Protein AF-A0A1Y4U5W5-F1 (afdb_monomer_lite)

Sequence (84 aa):
MLTREEITEIVQYCKEHGASYKSRLKEIGIPERRFYESKRRYAEAQASERESGEFLQLVRGNDSFPGLVLTNRKAGKGRKSGYR

Secondary structure (DSSP, 8-state):
---HHHHHHHHHHHHHH---HHHHHHHHT--HHHHHHHHHHHHHHHHHHHTTS---------S-PPP----------PPPP---

Structure (mmCIF, N/CA/C/O backbone):
data_AF-A0A1Y4U5W5-F1
#
_entry.id   AF-A0A1Y4U5W5-F1
#
loop_
_atom_site.group_PDB
_atom_site.id
_atom_site.type_symbol
_atom_site.label_atom_id
_atom_site.label_alt_id
_atom_site.label_comp_id
_atom_site.label_asym_id
_atom_site.label_entity_id
_atom_site.label_seq_id
_atom_site.pdbx_PDB_ins_code
_atom_site.Cartn_x
_atom_site.Cartn_y
_atom_site.Cartn_z
_atom_site.occupancy
_atom_site.B_iso_or_equiv
_atom_site.auth_seq_id
_atom_site.auth_comp_id
_atom_site.auth_asym_id
_atom_site.auth_atom_id
_atom_site.pdbx_PDB_model_num
ATOM 1 N N . MET A 1 1 ? 2.068 9.066 -6.953 1.00 79.50 1 MET A N 1
ATOM 2 C CA . MET A 1 1 ? 2.292 7.689 -6.458 1.00 79.50 1 MET A CA 1
ATOM 3 C C . MET A 1 1 ? 2.651 7.799 -4.994 1.00 79.50 1 MET A C 1
ATOM 5 O O . MET A 1 1 ? 3.237 8.815 -4.653 1.00 79.50 1 MET A O 1
ATOM 9 N N . LEU A 1 2 ? 2.299 6.817 -4.165 1.00 88.44 2 LEU A N 1
ATOM 10 C CA . LEU A 1 2 ? 2.763 6.800 -2.774 1.00 88.44 2 LEU A CA 1
ATOM 11 C C . LEU A 1 2 ? 4.280 6.606 -2.737 1.00 88.44 2 LEU A C 1
ATOM 13 O O . LEU A 1 2 ? 4.818 5.869 -3.574 1.00 88.44 2 LEU A O 1
ATOM 17 N N . THR A 1 3 ? 4.943 7.275 -1.802 1.00 91.44 3 THR A N 1
ATOM 18 C CA . THR A 1 3 ? 6.383 7.162 -1.576 1.00 91.44 3 THR A CA 1
ATOM 19 C C . THR A 1 3 ? 6.716 5.864 -0.843 1.00 91.44 3 THR A C 1
ATOM 21 O O . THR A 1 3 ? 5.852 5.179 -0.289 1.00 91.44 3 THR A O 1
ATOM 24 N N . ARG A 1 4 ? 8.000 5.494 -0.854 1.00 88.06 4 ARG A N 1
ATOM 25 C CA . ARG A 1 4 ? 8.488 4.315 -0.128 1.00 88.06 4 ARG A CA 1
ATOM 26 C C . ARG A 1 4 ? 8.192 4.424 1.368 1.00 88.06 4 ARG A C 1
ATOM 28 O O . ARG A 1 4 ? 7.737 3.446 1.952 1.00 88.06 4 ARG A O 1
ATOM 35 N N . GLU A 1 5 ? 8.423 5.604 1.935 1.00 91.25 5 GLU A N 1
ATOM 36 C CA . GLU A 1 5 ? 8.217 5.915 3.351 1.00 91.25 5 GLU A CA 1
ATOM 37 C C . GLU A 1 5 ? 6.750 5.719 3.741 1.00 91.25 5 GLU A C 1
ATOM 39 O O . GLU A 1 5 ? 6.456 4.917 4.626 1.00 91.25 5 GLU A O 1
ATOM 44 N N . GLU A 1 6 ? 5.824 6.302 2.976 1.00 92.50 6 GLU A N 1
ATOM 45 C CA . GLU A 1 6 ? 4.382 6.154 3.206 1.00 92.50 6 GLU A CA 1
ATOM 46 C C . GLU A 1 6 ? 3.941 4.681 3.164 1.00 92.50 6 GLU A C 1
ATOM 48 O O . GLU A 1 6 ? 3.176 4.216 4.011 1.00 92.50 6 GLU A O 1
ATOM 53 N N . ILE A 1 7 ? 4.440 3.902 2.194 1.00 91.94 7 ILE A N 1
ATOM 54 C CA . ILE A 1 7 ? 4.119 2.469 2.098 1.00 91.94 7 ILE A CA 1
ATOM 55 C C . ILE A 1 7 ? 4.653 1.721 3.322 1.00 91.94 7 ILE A C 1
ATOM 57 O O . ILE A 1 7 ? 3.943 0.873 3.871 1.00 91.94 7 ILE A O 1
ATOM 61 N N . THR A 1 8 ? 5.886 2.006 3.750 1.00 93.25 8 THR A N 1
ATOM 62 C CA . THR A 1 8 ? 6.485 1.357 4.922 1.00 93.25 8 THR A CA 1
ATOM 63 C C . THR A 1 8 ? 5.763 1.715 6.211 1.00 93.25 8 THR A C 1
ATOM 65 O O . THR A 1 8 ? 5.497 0.815 7.003 1.00 93.25 8 THR A O 1
ATOM 68 N N . GLU A 1 9 ? 5.358 2.971 6.388 1.00 95.31 9 GLU A N 1
ATOM 69 C CA . GLU A 1 9 ? 4.586 3.424 7.544 1.00 95.31 9 GLU A CA 1
ATOM 70 C C . GLU A 1 9 ? 3.227 2.729 7.620 1.00 95.31 9 GLU A C 1
ATOM 72 O O . GLU A 1 9 ? 2.857 2.200 8.667 1.00 95.31 9 GLU A O 1
ATOM 77 N N . ILE A 1 10 ? 2.498 2.640 6.501 1.00 94.38 10 ILE A N 1
ATOM 78 C CA . ILE A 1 10 ? 1.208 1.935 6.451 1.00 94.38 10 ILE A CA 1
ATOM 79 C C . ILE A 1 10 ? 1.395 0.449 6.784 1.00 94.38 10 ILE A C 1
ATOM 81 O O . ILE A 1 10 ? 0.590 -0.136 7.515 1.00 94.38 10 ILE A O 1
ATOM 85 N N . VAL A 1 11 ? 2.453 -0.178 6.258 1.00 93.62 11 VAL A N 1
ATOM 86 C CA . VAL A 1 11 ? 2.770 -1.585 6.539 1.00 93.62 11 VAL A CA 1
ATOM 87 C C . VAL A 1 11 ? 3.122 -1.807 8.000 1.00 93.62 11 VAL A C 1
ATOM 89 O O . VAL A 1 11 ? 2.611 -2.758 8.597 1.00 93.62 11 VAL A O 1
ATOM 92 N N . GLN A 1 12 ? 3.940 -0.933 8.572 1.00 96.06 12 GLN A N 1
ATOM 93 C CA . GLN A 1 12 ? 4.356 -1.014 9.961 1.00 96.06 12 GLN A CA 1
ATOM 94 C C . GLN A 1 12 ? 3.171 -0.789 10.904 1.00 96.06 12 GLN A C 1
ATOM 96 O O . GLN A 1 12 ? 2.945 -1.603 11.794 1.00 96.06 12 GLN A O 1
ATOM 101 N N . TYR A 1 13 ? 2.334 0.214 10.632 1.00 96.50 13 TYR A N 1
ATOM 102 C CA . TYR A 1 13 ? 1.128 0.487 11.411 1.00 96.50 13 TYR A CA 1
ATOM 103 C C . TYR A 1 13 ? 0.188 -0.723 11.461 1.00 96.50 13 TYR A C 1
ATOM 105 O O . TYR A 1 13 ? -0.267 -1.130 12.528 1.00 96.50 13 TYR A O 1
ATOM 113 N N . CYS A 1 14 ? -0.081 -1.347 10.309 1.00 94.62 14 CYS A N 1
ATOM 114 C CA . CYS A 1 14 ? -0.950 -2.526 10.259 1.00 94.62 14 CYS A CA 1
ATOM 115 C C . CYS A 1 14 ? -0.361 -3.708 11.044 1.00 94.62 14 CYS A C 1
ATOM 117 O O . CYS A 1 14 ? -1.106 -4.496 11.624 1.00 94.62 14 CYS A O 1
ATOM 119 N N . LYS A 1 15 ? 0.972 -3.822 11.089 1.00 95.12 15 LYS A N 1
ATOM 120 C CA . LYS A 1 15 ? 1.678 -4.858 11.846 1.00 95.12 15 LYS A CA 1
ATOM 121 C C . LYS A 1 15 ? 1.625 -4.613 13.357 1.00 95.12 15 LYS A C 1
ATOM 123 O O . LYS A 1 15 ? 1.413 -5.563 14.101 1.00 95.12 15 LYS A O 1
ATOM 128 N N . GLU A 1 16 ? 1.813 -3.374 13.800 1.00 97.06 16 GLU A N 1
ATOM 129 C CA . GLU A 1 16 ? 1.829 -3.001 15.223 1.00 97.06 16 GLU A CA 1
ATOM 130 C C . GLU A 1 16 ? 0.432 -3.003 15.841 1.00 97.06 16 GLU A C 1
ATOM 132 O O . GLU A 1 16 ? 0.234 -3.525 16.935 1.00 97.06 16 GLU A O 1
ATOM 137 N N . HIS A 1 17 ? -0.552 -2.470 15.119 1.00 94.56 17 HIS A N 1
ATOM 138 C CA . HIS A 1 17 ? -1.922 -2.342 15.612 1.00 94.56 17 HIS A CA 1
ATOM 139 C C . HIS A 1 17 ? -2.814 -3.540 15.262 1.00 94.56 17 HIS A C 1
ATOM 141 O O . HIS A 1 17 ? -3.982 -3.564 15.643 1.00 94.56 17 HIS A O 1
ATOM 147 N N . GLY A 1 18 ? -2.310 -4.515 14.495 1.00 93.50 18 GLY A N 1
ATOM 148 C CA . GLY A 1 18 ? -3.120 -5.624 13.974 1.00 93.50 18 GLY A CA 1
ATOM 149 C C . GLY A 1 18 ? -4.266 -5.160 13.064 1.00 93.50 18 GLY A C 1
ATOM 150 O O . GLY A 1 18 ? -5.246 -5.881 12.874 1.00 93.50 18 GLY A O 1
ATOM 151 N N . ALA A 1 19 ? -4.171 -3.941 12.527 1.00 93.62 19 ALA A N 1
ATOM 152 C CA . ALA A 1 19 ? -5.195 -3.346 11.688 1.00 93.62 19 ALA A CA 1
ATOM 153 C C . ALA A 1 19 ? -5.147 -3.932 10.273 1.00 93.62 19 ALA A C 1
ATOM 155 O O . ALA A 1 19 ? -4.085 -4.239 9.728 1.00 93.62 19 ALA A O 1
ATOM 156 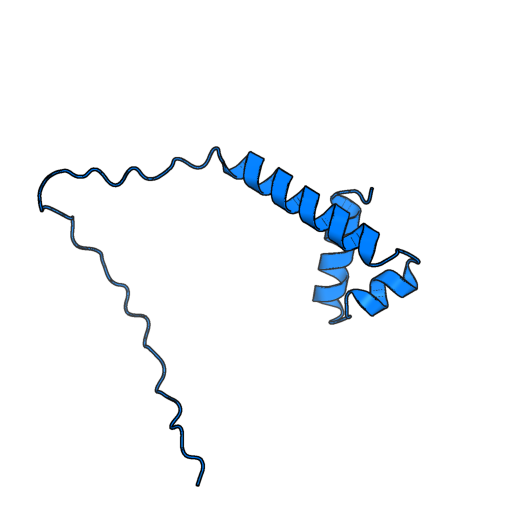N N . SER A 1 20 ? -6.313 -4.044 9.636 1.00 94.25 20 SER A N 1
ATOM 157 C CA . SER A 1 20 ? -6.352 -4.396 8.219 1.00 94.25 20 SER A CA 1
ATOM 158 C C . SER A 1 20 ? -5.863 -3.218 7.371 1.00 94.25 20 SER A C 1
ATOM 160 O O . SER A 1 20 ? -6.189 -2.061 7.655 1.00 94.25 20 SER A O 1
ATOM 162 N N . TYR A 1 21 ? -5.155 -3.512 6.275 1.00 94.00 21 TYR A N 1
ATOM 163 C CA . TYR A 1 21 ? -4.751 -2.491 5.300 1.00 94.00 21 TYR A CA 1
ATOM 164 C C . TYR A 1 21 ? -5.939 -1.660 4.827 1.00 94.00 21 TYR A C 1
ATOM 166 O O . TYR A 1 21 ? -5.847 -0.445 4.712 1.00 94.00 21 TYR A O 1
ATOM 174 N N . LYS A 1 22 ? -7.083 -2.310 4.615 1.00 93.81 22 LYS A N 1
ATOM 175 C CA . LYS A 1 22 ? -8.305 -1.662 4.153 1.00 93.81 22 LYS A CA 1
ATOM 176 C C . LYS A 1 22 ? -8.813 -0.609 5.139 1.00 93.81 22 LYS A C 1
ATOM 178 O O . LYS A 1 22 ? -9.154 0.495 4.725 1.00 93.81 22 LYS A O 1
ATOM 183 N N . SER A 1 23 ? -8.828 -0.935 6.432 1.00 95.19 23 SER A N 1
ATOM 184 C CA . SER A 1 23 ? -9.239 -0.011 7.496 1.00 95.19 23 SER A CA 1
ATOM 185 C C . SER A 1 23 ? -8.329 1.214 7.527 1.00 95.19 23 SER A C 1
ATOM 187 O O . SER A 1 23 ? -8.806 2.342 7.436 1.00 95.19 23 SER A O 1
ATOM 189 N N . ARG A 1 24 ? -7.012 0.985 7.548 1.00 95.19 24 ARG A N 1
ATOM 190 C CA . ARG A 1 24 ? -6.018 2.057 7.634 1.00 95.19 24 ARG A CA 1
ATOM 191 C C . ARG A 1 24 ? -6.016 2.962 6.402 1.00 95.19 24 ARG A C 1
ATOM 193 O O . ARG A 1 24 ?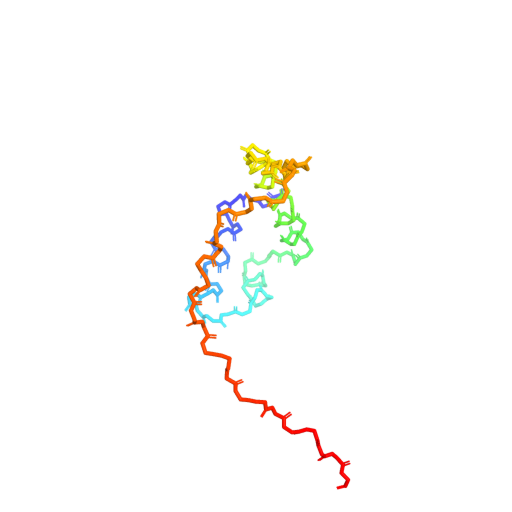 -5.943 4.179 6.524 1.00 95.19 24 ARG A O 1
ATOM 200 N N . LEU A 1 25 ? -6.138 2.385 5.209 1.00 95.62 25 LEU A N 1
ATOM 201 C CA . LEU A 1 25 ? -6.216 3.152 3.965 1.00 95.62 25 LEU A CA 1
ATOM 202 C C . LEU A 1 25 ? -7.479 4.019 3.914 1.00 95.62 25 LEU A C 1
ATOM 204 O O . LEU A 1 25 ? -7.413 5.158 3.458 1.00 95.62 25 LEU A O 1
ATOM 208 N N . LYS A 1 26 ? -8.604 3.517 4.441 1.00 95.25 26 LYS A N 1
ATOM 209 C CA . LYS A 1 26 ? -9.849 4.285 4.556 1.00 95.25 26 LYS A CA 1
ATOM 210 C C . LYS A 1 26 ? -9.713 5.467 5.520 1.00 95.25 26 LYS A C 1
ATOM 212 O O . LYS A 1 26 ? -10.218 6.536 5.203 1.00 95.25 26 LYS A O 1
ATOM 217 N N . GLU A 1 27 ? -9.025 5.292 6.649 1.00 93.88 27 GLU A N 1
ATOM 218 C CA . GLU A 1 27 ? -8.752 6.372 7.615 1.00 93.88 27 GLU A CA 1
ATOM 219 C C . GLU A 1 27 ? -7.915 7.501 7.008 1.00 93.88 27 GLU A C 1
ATOM 221 O O . GLU A 1 27 ? -8.214 8.671 7.220 1.00 93.88 27 GLU A O 1
ATOM 226 N N . ILE A 1 28 ? -6.887 7.154 6.228 1.00 92.62 28 ILE A N 1
ATOM 227 C CA . ILE A 1 28 ? -5.989 8.131 5.589 1.00 92.62 28 ILE A CA 1
ATOM 228 C C . ILE A 1 28 ? -6.609 8.697 4.290 1.00 92.62 28 ILE A C 1
ATOM 230 O O . ILE A 1 28 ? -6.111 9.660 3.715 1.00 92.62 28 ILE A O 1
ATOM 234 N N . GLY A 1 29 ? -7.712 8.118 3.801 1.00 94.62 29 GLY A N 1
ATOM 235 C CA . GLY A 1 29 ? -8.367 8.537 2.557 1.00 94.62 29 GLY A CA 1
ATOM 236 C C . GLY A 1 29 ? -7.626 8.103 1.287 1.00 94.62 29 GLY A C 1
ATOM 237 O O . GLY A 1 29 ? -7.810 8.689 0.220 1.00 94.62 29 GLY A O 1
ATOM 238 N N . ILE A 1 30 ? -6.786 7.070 1.376 1.00 93.44 30 ILE A N 1
ATOM 239 C CA . ILE A 1 30 ? -6.022 6.544 0.244 1.00 93.44 30 ILE A CA 1
ATOM 240 C C . ILE A 1 30 ? -6.826 5.430 -0.443 1.00 93.44 30 ILE A C 1
ATOM 242 O O . ILE A 1 30 ? -7.197 4.447 0.201 1.00 93.44 30 ILE A O 1
ATOM 246 N N . PRO A 1 31 ? -7.051 5.503 -1.768 1.00 94.62 31 PRO A N 1
ATOM 247 C CA . PRO A 1 31 ? -7.668 4.408 -2.505 1.00 94.62 31 PRO A CA 1
ATOM 248 C C . PRO A 1 31 ? -6.798 3.145 -2.490 1.00 94.62 31 PRO A C 1
ATOM 250 O O . PRO A 1 31 ? -5.611 3.198 -2.819 1.00 94.62 31 PRO A O 1
ATOM 253 N N . GLU A 1 32 ? -7.411 1.989 -2.228 1.00 93.50 32 GLU A N 1
ATOM 254 C CA . GLU A 1 32 ? -6.725 0.686 -2.195 1.00 93.50 32 GLU A CA 1
ATOM 255 C C . GLU A 1 32 ? -5.926 0.410 -3.474 1.00 93.50 32 GLU A C 1
ATOM 257 O O . GLU A 1 32 ? -4.769 -0.005 -3.407 1.00 93.50 32 GLU A O 1
ATOM 262 N N . ARG A 1 33 ? -6.509 0.711 -4.646 1.00 92.88 33 ARG A N 1
ATOM 263 C CA . ARG A 1 33 ? -5.848 0.519 -5.947 1.00 92.88 33 ARG A CA 1
ATOM 264 C C . ARG A 1 33 ? -4.493 1.233 -5.997 1.00 92.88 33 ARG A C 1
ATOM 266 O O . ARG A 1 33 ? -3.500 0.604 -6.345 1.00 92.88 33 ARG A O 1
ATOM 273 N N . ARG A 1 34 ? -4.436 2.499 -5.562 1.00 93.44 34 ARG A N 1
ATOM 274 C CA . ARG A 1 34 ? -3.198 3.294 -5.564 1.00 93.44 34 ARG A CA 1
ATOM 275 C C . ARG A 1 34 ? -2.137 2.707 -4.637 1.00 93.44 34 ARG A C 1
ATOM 277 O O . ARG A 1 34 ? -0.965 2.683 -5.001 1.00 93.44 34 ARG A O 1
ATOM 284 N N . PHE A 1 35 ? -2.543 2.215 -3.466 1.00 94.56 35 PHE A N 1
ATOM 285 C CA . PHE A 1 35 ? -1.631 1.567 -2.524 1.00 94.56 35 PHE A CA 1
ATOM 286 C C . PHE A 1 35 ? -1.005 0.302 -3.110 1.00 94.56 35 PHE A C 1
ATOM 288 O O . PHE A 1 35 ? 0.217 0.162 -3.095 1.00 94.56 35 PHE A O 1
ATOM 295 N N . TYR A 1 36 ? -1.811 -0.597 -3.678 1.00 93.69 36 TYR A N 1
ATOM 296 C CA . TYR A 1 36 ? -1.290 -1.838 -4.251 1.00 93.69 36 TYR A CA 1
ATOM 297 C C . TYR A 1 36 ? -0.451 -1.607 -5.514 1.00 93.69 36 TYR A C 1
ATOM 299 O O . TYR A 1 36 ? 0.569 -2.275 -5.684 1.00 93.69 36 TYR A O 1
ATOM 307 N N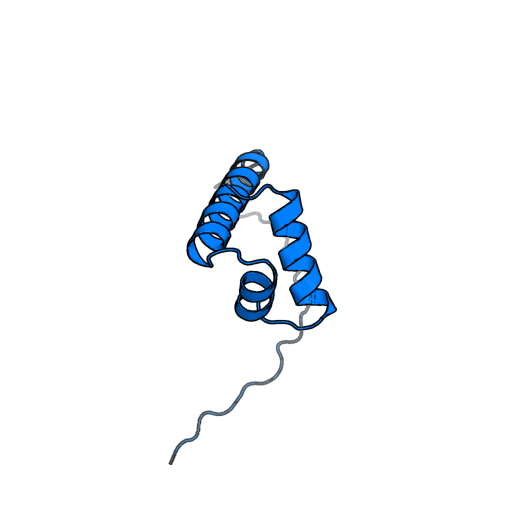 . GLU A 1 37 ? -0.811 -0.635 -6.356 1.00 93.19 37 GLU A N 1
ATOM 308 C CA . GLU A 1 37 ? 0.007 -0.231 -7.508 1.00 93.19 37 GLU A CA 1
ATOM 309 C C . GLU A 1 37 ? 1.386 0.279 -7.072 1.00 93.19 37 GLU A C 1
ATOM 311 O O . GLU A 1 37 ? 2.411 -0.168 -7.589 1.00 93.19 37 GLU A O 1
ATOM 316 N N . SER A 1 38 ? 1.429 1.176 -6.084 1.00 92.19 38 SER A N 1
ATOM 317 C CA . SER A 1 38 ? 2.684 1.697 -5.540 1.00 92.19 38 SER A CA 1
ATOM 318 C C . SER A 1 38 ? 3.504 0.616 -4.827 1.00 92.19 38 SER A C 1
ATOM 320 O O . SER A 1 38 ? 4.713 0.526 -5.038 1.00 92.19 38 SER A O 1
ATOM 322 N N . LYS A 1 39 ? 2.862 -0.264 -4.049 1.00 90.00 39 LYS A N 1
ATOM 323 C CA . LYS A 1 39 ? 3.525 -1.388 -3.370 1.00 90.00 39 LYS A CA 1
ATOM 324 C C . LYS A 1 39 ? 4.148 -2.375 -4.359 1.00 90.00 39 LYS A C 1
ATOM 326 O O . LYS A 1 39 ? 5.239 -2.881 -4.108 1.00 90.00 39 LYS A O 1
ATOM 331 N N . ARG A 1 40 ? 3.483 -2.632 -5.491 1.00 89.75 40 ARG A N 1
ATOM 332 C CA . ARG A 1 40 ? 4.021 -3.474 -6.565 1.00 89.75 40 ARG A CA 1
ATOM 333 C C . ARG A 1 40 ? 5.281 -2.861 -7.177 1.00 89.75 40 ARG A C 1
ATOM 335 O O . ARG A 1 40 ? 6.292 -3.547 -7.259 1.00 89.75 40 ARG A O 1
ATOM 342 N N . ARG A 1 41 ? 5.248 -1.576 -7.546 1.00 87.38 41 ARG A N 1
ATOM 343 C CA . ARG A 1 41 ? 6.432 -0.893 -8.100 1.00 87.38 41 ARG A CA 1
ATOM 344 C C . ARG A 1 41 ? 7.595 -0.847 -7.115 1.00 87.38 41 ARG A C 1
ATOM 346 O O . ARG A 1 41 ? 8.743 -0.977 -7.517 1.00 87.38 41 ARG A O 1
ATOM 353 N N . TYR A 1 42 ? 7.301 -0.710 -5.822 1.00 84.81 42 TYR A N 1
ATOM 354 C CA . TYR A 1 42 ? 8.319 -0.821 -4.784 1.00 84.81 42 TYR A CA 1
ATOM 355 C C . TYR A 1 42 ? 8.982 -2.207 -4.771 1.00 84.81 42 TYR A C 1
ATOM 357 O O . TYR A 1 42 ? 10.203 -2.299 -4.684 1.00 84.81 42 TYR A O 1
ATOM 365 N N . ALA A 1 43 ? 8.197 -3.281 -4.888 1.00 83.19 43 ALA A N 1
ATOM 366 C CA . ALA A 1 43 ? 8.737 -4.636 -4.953 1.00 83.19 43 ALA A CA 1
ATOM 367 C C . ALA A 1 43 ? 9.585 -4.867 -6.216 1.00 83.19 43 ALA A C 1
ATOM 369 O O . ALA A 1 43 ? 10.628 -5.503 -6.122 1.00 83.19 43 ALA A O 1
ATOM 370 N N . GLU A 1 44 ? 9.177 -4.318 -7.363 1.00 81.06 44 GLU A N 1
ATOM 371 C CA . GLU A 1 44 ? 9.956 -4.355 -8.611 1.00 81.06 44 GLU A CA 1
ATOM 372 C C . GLU A 1 44 ? 11.292 -3.604 -8.459 1.00 81.06 44 GLU A C 1
ATOM 374 O O . GLU A 1 44 ? 12.333 -4.155 -8.799 1.00 81.06 44 GLU A O 1
ATOM 379 N N . ALA A 1 45 ? 11.292 -2.411 -7.852 1.00 75.81 45 ALA A N 1
ATOM 380 C CA . ALA A 1 45 ? 12.518 -1.655 -7.575 1.00 75.81 45 ALA A CA 1
ATOM 381 C C . ALA A 1 45 ? 13.458 -2.390 -6.598 1.00 75.81 45 ALA A C 1
ATOM 383 O O . ALA A 1 45 ? 14.667 -2.439 -6.803 1.00 75.81 45 ALA A O 1
ATOM 384 N N . GLN A 1 46 ? 12.906 -3.020 -5.555 1.00 69.94 46 GLN A N 1
ATOM 385 C CA . GLN A 1 46 ? 13.681 -3.859 -4.634 1.00 69.94 46 GLN A CA 1
ATOM 386 C C . GLN A 1 46 ? 14.226 -5.124 -5.305 1.00 69.94 46 GLN A C 1
ATOM 388 O O . GLN A 1 46 ? 15.308 -5.586 -4.952 1.00 69.94 46 GLN A O 1
ATOM 393 N N . ALA A 1 47 ? 13.481 -5.706 -6.246 1.00 64.62 47 ALA A N 1
ATOM 394 C CA . ALA A 1 47 ? 13.936 -6.854 -7.016 1.00 64.62 47 ALA A CA 1
ATOM 395 C C . ALA A 1 47 ? 15.079 -6.462 -7.958 1.00 64.62 47 ALA A C 1
ATOM 397 O O . ALA A 1 47 ? 16.085 -7.158 -7.961 1.00 64.62 47 ALA A O 1
ATOM 398 N N . SER A 1 48 ? 14.985 -5.324 -8.654 1.00 61.09 48 SER A N 1
ATOM 399 C CA . SER A 1 48 ? 16.083 -4.819 -9.488 1.00 61.09 48 SER A CA 1
ATOM 400 C C . SER A 1 48 ? 17.325 -4.444 -8.672 1.00 61.09 48 SER A C 1
ATOM 402 O O . SER A 1 48 ? 18.439 -4.684 -9.117 1.00 61.09 48 SER A O 1
ATOM 404 N N . GLU A 1 49 ? 17.161 -3.913 -7.452 1.00 60.06 49 GLU A N 1
ATOM 405 C CA . GLU A 1 49 ? 18.290 -3.663 -6.535 1.00 60.06 49 GLU A CA 1
ATOM 406 C C . GLU A 1 49 ? 18.926 -4.965 -6.019 1.00 60.06 49 GLU A C 1
ATOM 408 O O . GLU A 1 49 ? 20.118 -5.000 -5.736 1.00 60.06 49 GLU A O 1
ATOM 413 N N . ARG A 1 50 ? 18.145 -6.046 -5.888 1.00 54.88 50 ARG A N 1
ATOM 414 C CA . ARG A 1 50 ? 18.630 -7.376 -5.475 1.00 54.88 50 ARG A CA 1
ATOM 415 C C . ARG A 1 50 ? 19.089 -8.260 -6.627 1.00 54.88 50 ARG A C 1
ATOM 417 O O . ARG A 1 50 ? 19.673 -9.304 -6.360 1.00 54.88 50 ARG A O 1
ATOM 424 N N . GLU A 1 51 ? 18.837 -7.883 -7.875 1.00 55.38 51 GLU A N 1
ATOM 425 C CA . GLU A 1 51 ? 19.286 -8.622 -9.061 1.00 55.38 51 GLU A CA 1
ATOM 426 C C . GLU A 1 51 ? 20.816 -8.552 -9.236 1.00 55.38 51 GLU A C 1
ATOM 428 O O . GLU A 1 51 ? 21.396 -9.359 -9.952 1.00 55.38 51 GLU A O 1
ATOM 433 N N . SER A 1 52 ? 21.504 -7.700 -8.465 1.00 54.75 52 SER A N 1
ATOM 434 C CA . SER A 1 52 ? 22.945 -7.822 -8.198 1.00 54.75 52 SER A CA 1
ATOM 435 C C . SER A 1 52 ? 23.290 -8.938 -7.193 1.00 54.75 52 SER A C 1
ATOM 437 O O . SER A 1 52 ? 24.355 -8.919 -6.578 1.00 54.75 52 SER A O 1
ATOM 439 N N . GLY A 1 53 ? 22.376 -9.873 -6.939 1.00 60.00 53 GLY A N 1
ATOM 440 C CA . GLY A 1 53 ? 22.643 -11.103 -6.214 1.00 60.00 53 GLY A CA 1
ATOM 441 C C . GLY A 1 53 ? 23.285 -12.091 -7.171 1.00 60.00 53 GLY A C 1
ATOM 442 O O . GLY A 1 53 ? 22.641 -12.530 -8.121 1.00 60.00 53 GLY A O 1
ATOM 443 N N . GLU A 1 54 ? 24.553 -12.417 -6.926 1.00 64.62 54 GLU A N 1
ATOM 444 C CA . GLU A 1 54 ? 25.304 -13.422 -7.674 1.00 64.62 54 GLU A CA 1
ATOM 445 C C . GLU A 1 54 ? 24.448 -14.679 -7.851 1.00 64.62 54 GLU A C 1
ATOM 447 O O . GLU A 1 54 ? 24.128 -15.392 -6.895 1.00 64.62 54 GLU A O 1
ATOM 452 N N . PHE A 1 55 ? 24.026 -14.932 -9.089 1.00 70.75 55 PHE A N 1
ATOM 453 C CA . PHE A 1 55 ? 23.345 -16.168 -9.415 1.00 70.75 55 PHE A CA 1
ATOM 454 C C . PHE A 1 55 ? 24.330 -17.300 -9.131 1.00 70.75 55 PHE A C 1
ATOM 456 O O . PHE A 1 55 ? 25.374 -17.387 -9.781 1.00 70.75 55 PHE A O 1
ATOM 463 N N . LEU A 1 56 ? 24.020 -18.150 -8.147 1.00 70.94 56 LEU A N 1
ATOM 464 C CA . LEU A 1 56 ? 24.819 -19.337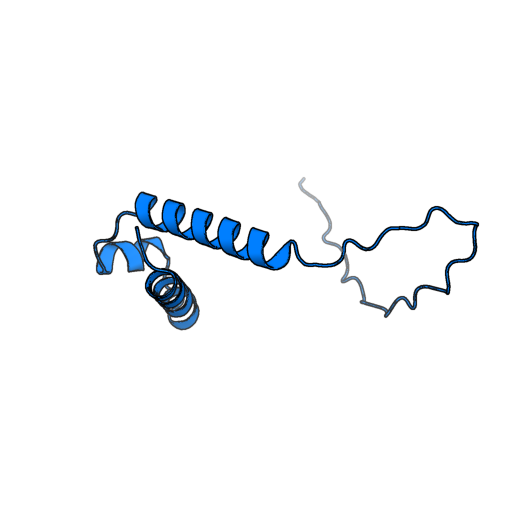 -7.873 1.00 70.94 56 LEU A CA 1
ATOM 465 C C . LEU A 1 56 ? 24.742 -20.241 -9.100 1.00 70.94 56 LEU A C 1
ATOM 467 O O . LEU A 1 56 ? 23.780 -20.982 -9.303 1.00 70.94 56 LEU A O 1
ATOM 471 N N . GLN A 1 57 ? 25.763 -20.142 -9.944 1.00 67.19 57 GLN A N 1
ATOM 472 C CA . GLN A 1 57 ? 25.937 -21.010 -11.087 1.00 67.19 57 GLN A CA 1
ATOM 473 C C . GLN A 1 57 ? 26.145 -22.422 -10.537 1.00 67.19 57 GLN A C 1
ATOM 475 O O . GLN A 1 57 ? 27.179 -22.734 -9.948 1.00 67.19 57 GLN A O 1
ATOM 480 N N . LEU A 1 58 ? 25.134 -23.276 -10.686 1.00 68.38 58 LEU A N 1
ATOM 481 C CA . LEU A 1 58 ? 25.279 -24.702 -10.431 1.00 68.38 58 LEU A CA 1
ATOM 482 C C . LEU A 1 58 ? 26.200 -25.247 -11.522 1.00 68.38 58 LEU A C 1
ATOM 484 O O . LEU A 1 58 ? 25.760 -25.554 -12.629 1.00 68.38 58 LEU A O 1
ATOM 488 N N . VAL A 1 59 ? 27.4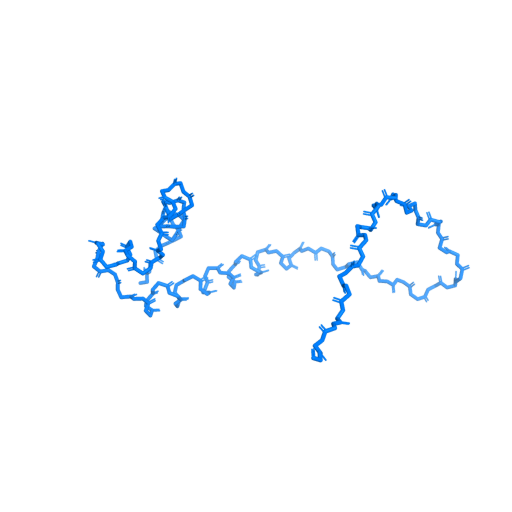99 -25.290 -11.231 1.00 67.25 59 VAL A N 1
ATOM 489 C CA . VAL A 1 59 ? 28.496 -25.875 -12.123 1.00 67.25 59 VAL A CA 1
ATOM 490 C C . VAL A 1 59 ? 28.086 -27.326 -12.371 1.00 67.25 59 VAL A C 1
ATOM 492 O O . VAL A 1 59 ? 28.082 -28.148 -11.456 1.00 67.25 59 VAL A O 1
ATOM 495 N N . ARG A 1 60 ? 27.730 -27.658 -13.618 1.00 63.50 60 ARG A N 1
ATOM 496 C CA . ARG A 1 60 ? 27.562 -29.046 -14.067 1.00 63.50 60 ARG A CA 1
ATOM 497 C C . ARG A 1 60 ? 28.957 -29.651 -14.234 1.00 63.50 60 ARG A C 1
ATOM 499 O O . ARG A 1 60 ? 29.448 -29.792 -15.347 1.00 63.50 60 ARG A O 1
ATOM 506 N N . GLY A 1 61 ? 29.616 -29.921 -13.114 1.00 60.66 61 GLY A N 1
ATOM 507 C CA . GLY A 1 61 ? 30.966 -30.466 -13.053 1.00 60.66 61 GLY A CA 1
ATOM 508 C C . GLY A 1 61 ? 31.011 -31.621 -12.068 1.00 60.66 61 GLY A C 1
ATOM 509 O O . GLY A 1 61 ? 31.076 -31.394 -10.869 1.00 60.66 61 GLY A O 1
ATOM 510 N N . ASN A 1 62 ? 30.940 -32.831 -12.622 1.00 57.34 62 ASN A N 1
ATOM 511 C CA . ASN A 1 62 ? 31.365 -34.123 -12.081 1.00 57.34 62 ASN A CA 1
ATOM 512 C C . ASN A 1 62 ? 31.135 -34.364 -10.575 1.00 57.34 62 ASN A C 1
ATOM 514 O O . ASN A 1 62 ? 31.980 -34.019 -9.760 1.00 57.34 62 ASN A O 1
ATOM 518 N N . ASP A 1 63 ? 30.014 -35.020 -10.249 1.00 60.47 63 ASP A N 1
ATOM 519 C CA . ASP A 1 63 ? 29.779 -36.012 -9.176 1.00 60.47 63 ASP A CA 1
ATOM 520 C C . ASP A 1 63 ? 30.604 -35.952 -7.871 1.00 60.47 63 ASP A C 1
ATOM 522 O O . ASP A 1 63 ? 30.918 -36.975 -7.264 1.00 60.47 63 ASP A O 1
ATOM 526 N N . SER A 1 64 ? 30.952 -34.772 -7.370 1.00 60.44 64 SER A N 1
ATOM 527 C CA . SER A 1 64 ? 31.602 -34.621 -6.067 1.00 60.44 64 SER A CA 1
ATOM 528 C C . SER A 1 64 ? 31.068 -33.383 -5.369 1.00 60.44 64 SER A C 1
ATOM 530 O O . SER A 1 64 ? 31.691 -32.328 -5.304 1.00 60.44 64 SER A O 1
ATOM 532 N N . PHE A 1 65 ? 29.855 -33.535 -4.846 1.00 57.72 65 PHE A N 1
ATOM 533 C CA . PHE A 1 65 ? 29.256 -32.589 -3.918 1.00 57.72 65 PHE A CA 1
ATOM 534 C C . PHE A 1 65 ? 29.939 -32.733 -2.547 1.00 57.72 65 PHE A C 1
ATOM 536 O O . PHE A 1 65 ? 29.931 -33.839 -1.996 1.00 57.72 65 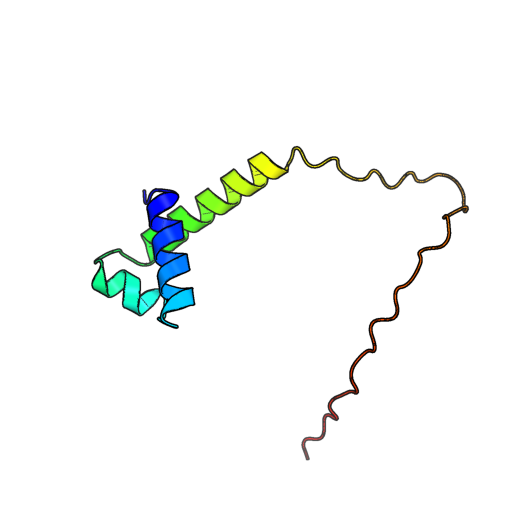PHE A O 1
ATOM 543 N N . PRO A 1 66 ? 30.491 -31.666 -1.939 1.00 59.22 66 PRO A N 1
ATOM 544 C CA . PRO A 1 66 ? 30.806 -31.704 -0.518 1.00 59.22 66 PRO A CA 1
ATOM 545 C C . PRO A 1 66 ? 29.484 -31.872 0.240 1.00 59.22 66 PRO A C 1
ATOM 547 O O . PRO A 1 66 ? 28.515 -31.154 -0.015 1.00 59.22 66 PRO A O 1
ATOM 550 N N . GLY A 1 67 ? 29.425 -32.880 1.113 1.00 54.75 67 GLY A N 1
ATOM 551 C CA . GLY A 1 67 ? 28.199 -33.322 1.774 1.00 54.75 67 GLY A CA 1
ATOM 552 C C . GLY A 1 67 ? 27.405 -32.165 2.377 1.00 54.75 67 GLY A C 1
ATOM 553 O O . GLY A 1 67 ? 27.883 -31.455 3.260 1.00 54.75 67 GLY A O 1
ATOM 554 N N . LEU A 1 68 ? 26.174 -31.991 1.893 1.00 56.72 68 LEU A N 1
ATOM 555 C CA . LEU A 1 68 ? 25.216 -31.039 2.431 1.00 56.72 68 LEU A CA 1
ATOM 556 C C . LEU A 1 68 ? 24.951 -31.412 3.899 1.00 56.72 68 LEU A C 1
ATOM 558 O O . LEU A 1 68 ? 24.341 -32.446 4.179 1.00 56.72 68 LEU A O 1
ATOM 562 N N . VAL A 1 69 ? 25.413 -30.594 4.847 1.00 59.91 69 VAL A N 1
ATOM 563 C CA . VAL A 1 69 ? 25.087 -30.783 6.265 1.00 59.91 69 VAL A CA 1
ATOM 564 C C . VAL A 1 69 ? 23.609 -30.447 6.450 1.00 59.91 69 VAL A C 1
ATOM 566 O O . VAL A 1 69 ? 23.218 -29.295 6.637 1.00 59.91 69 VAL A O 1
ATOM 569 N N . LEU A 1 70 ? 22.769 -31.478 6.361 1.00 59.03 70 LEU A N 1
ATOM 570 C CA . LEU A 1 70 ? 21.364 -31.416 6.730 1.00 59.03 70 LEU A CA 1
ATOM 571 C C . LEU A 1 70 ? 21.276 -31.151 8.234 1.00 59.03 70 LEU A C 1
ATOM 573 O O . LEU A 1 70 ? 21.423 -32.052 9.059 1.00 59.03 70 LEU A O 1
ATOM 577 N N . THR A 1 71 ? 21.022 -29.900 8.608 1.00 57.75 71 THR A N 1
ATOM 578 C CA . THR A 1 71 ? 20.597 -29.595 9.971 1.00 57.75 71 THR A CA 1
ATOM 579 C C . THR A 1 71 ? 19.170 -30.112 10.144 1.00 57.75 71 THR A C 1
ATOM 581 O O . THR A 1 71 ? 18.236 -29.737 9.433 1.00 57.75 71 THR A O 1
ATOM 584 N N . ASN A 1 72 ? 19.019 -31.059 11.068 1.00 53.75 72 ASN A N 1
ATOM 585 C CA . ASN A 1 72 ? 17.768 -31.747 11.358 1.00 53.75 72 ASN A CA 1
ATOM 586 C C . ASN A 1 72 ? 16.681 -30.757 11.805 1.00 53.75 72 ASN A C 1
ATOM 588 O O . ASN A 1 72 ? 16.610 -30.386 12.977 1.00 53.75 72 ASN A O 1
ATOM 592 N N . ARG A 1 73 ? 15.774 -30.369 10.903 1.00 57.28 73 ARG A N 1
ATOM 593 C CA . ARG A 1 73 ? 14.480 -29.797 11.292 1.00 57.28 73 ARG A CA 1
ATOM 594 C C . ARG A 1 73 ? 13.478 -30.939 11.449 1.00 57.28 73 ARG A C 1
ATOM 596 O O . ARG A 1 73 ? 13.062 -31.544 10.467 1.00 57.28 73 ARG A O 1
ATOM 603 N N . LYS A 1 74 ? 13.108 -31.249 12.698 1.00 53.50 74 LYS A N 1
ATOM 604 C CA . LYS A 1 74 ? 12.027 -32.191 13.038 1.00 53.50 74 LYS A CA 1
ATOM 605 C C . LYS A 1 74 ? 10.747 -31.797 12.290 1.00 53.50 74 LYS A C 1
ATOM 607 O O . LYS A 1 74 ? 10.129 -30.786 12.615 1.00 53.50 74 LYS A O 1
ATOM 612 N N . ALA A 1 75 ? 10.334 -32.609 11.320 1.00 55.91 75 ALA A N 1
ATOM 613 C CA . ALA A 1 75 ? 9.028 -32.501 10.686 1.00 55.91 75 ALA A CA 1
ATOM 614 C C . ALA A 1 75 ? 7.940 -32.934 11.685 1.00 55.91 75 ALA A C 1
ATOM 616 O O . ALA A 1 75 ? 7.872 -34.089 12.110 1.00 55.91 75 ALA A O 1
ATOM 617 N N . GLY A 1 76 ? 7.108 -31.981 12.101 1.00 53.38 76 GLY A N 1
ATOM 618 C CA . GLY A 1 76 ? 5.945 -32.222 12.946 1.00 53.38 76 GLY A CA 1
ATOM 619 C C . GLY A 1 76 ? 4.864 -33.019 12.210 1.00 53.38 76 GLY A C 1
ATOM 620 O O . GLY A 1 76 ? 4.248 -32.528 11.273 1.00 53.38 76 GLY A O 1
ATOM 621 N N . LYS A 1 77 ? 4.692 -34.263 12.664 1.00 51.81 77 LYS A N 1
ATOM 622 C CA . LYS A 1 77 ? 3.518 -35.159 12.681 1.00 51.81 77 LYS A CA 1
ATOM 623 C C . LYS A 1 77 ? 2.251 -34.702 11.922 1.00 51.81 77 LYS A C 1
ATOM 625 O O . LYS A 1 77 ? 1.629 -33.695 12.246 1.00 51.81 77 LYS A O 1
ATOM 630 N N . GLY A 1 78 ? 1.851 -35.534 10.956 1.00 54.94 78 GLY A N 1
ATOM 631 C CA . GLY A 1 78 ? 0.748 -35.321 10.020 1.00 54.94 78 GLY A CA 1
ATOM 632 C C . GLY A 1 78 ? -0.658 -35.190 10.610 1.00 54.94 78 GLY A C 1
ATOM 633 O O . GLY A 1 78 ? -0.971 -35.658 11.705 1.00 54.94 78 GLY A O 1
ATOM 634 N N . ARG A 1 79 ? -1.528 -34.570 9.809 1.00 60.00 79 ARG A N 1
ATOM 635 C CA . ARG A 1 79 ? -2.968 -34.454 10.050 1.00 60.00 79 ARG A CA 1
ATOM 636 C C . ARG A 1 79 ? -3.668 -35.524 9.211 1.00 60.00 79 ARG A C 1
ATOM 638 O O . ARG A 1 79 ? -3.529 -35.539 7.992 1.00 60.00 79 ARG A O 1
ATOM 645 N N . LYS A 1 80 ? -4.372 -36.444 9.875 1.00 54.00 80 LYS A N 1
ATOM 646 C CA . LYS A 1 80 ? -5.208 -37.458 9.223 1.00 54.00 80 LYS A CA 1
ATOM 647 C C . LYS A 1 80 ? -6.388 -36.774 8.526 1.00 54.00 80 LYS A C 1
ATOM 649 O O . LYS A 1 80 ? -7.101 -35.999 9.154 1.00 54.00 80 LYS A O 1
ATOM 654 N N . SER A 1 81 ? -6.573 -37.082 7.246 1.00 50.69 81 SER A N 1
ATOM 655 C CA . SER A 1 81 ? -7.814 -36.847 6.506 1.00 50.69 81 SER A CA 1
ATOM 656 C C . SER A 1 81 ? -8.787 -37.980 6.831 1.00 50.69 81 SER A C 1
ATOM 658 O O . SER A 1 81 ? -8.416 -39.150 6.749 1.00 50.69 81 SER A O 1
ATOM 660 N N . GLY A 1 82 ? -10.005 -37.631 7.230 1.00 52.06 82 GLY A N 1
ATOM 661 C CA . GLY A 1 82 ? -11.081 -38.576 7.491 1.00 52.06 82 GLY A CA 1
ATOM 662 C C . GLY A 1 82 ? -12.409 -37.838 7.522 1.00 52.06 82 GLY A C 1
ATOM 663 O O . GLY A 1 82 ? -12.863 -37.450 8.591 1.00 52.06 82 GLY A O 1
ATOM 664 N N . TYR A 1 83 ? -12.995 -37.619 6.346 1.00 45.44 83 TYR A N 1
ATOM 665 C CA . TYR A 1 83 ? -14.419 -37.329 6.210 1.00 45.44 83 TYR A CA 1
ATOM 666 C C . TYR A 1 83 ? -15.122 -38.643 5.865 1.00 45.44 83 TYR A C 1
ATOM 668 O O . TYR A 1 83 ? -14.874 -39.210 4.800 1.00 45.44 83 TYR A O 1
ATOM 676 N N . ARG A 1 84 ? -15.973 -39.124 6.769 1.00 50.38 84 ARG A N 1
ATOM 677 C CA . ARG A 1 84 ? -17.117 -39.977 6.453 1.00 50.38 84 ARG A CA 1
ATOM 678 C C . ARG A 1 84 ? -18.236 -39.652 7.428 1.00 50.38 84 ARG A C 1
ATOM 680 O O . ARG A 1 84 ? -17.906 -39.470 8.619 1.00 50.38 84 ARG A O 1
#

Foldseek 3Di:
DDDPVRLVVLVVCCVVVVNDSVVSCVVVVHDPVVSVVVVVVVVVVVVVVCVVPPDPPPPPDDDDDPDDPPDDDDDDDDDDDDDD

pLDDT: mean 76.54, std 17.38, range [45.44, 97.06]

Radius of gyration: 22.01 Å; chains: 1; bounding box: 49×48×30 Å